Protein AF-K1TEU0-F1 (afdb_monomer_lite)

Structure (mmCIF, N/CA/C/O backbone):
data_AF-K1TEU0-F1
#
_entry.id   AF-K1TEU0-F1
#
loop_
_atom_site.group_PDB
_atom_site.id
_atom_site.type_symbol
_atom_site.label_atom_id
_atom_site.label_alt_id
_atom_site.label_comp_id
_atom_site.label_asym_id
_atom_site.label_entity_id
_atom_site.label_seq_id
_atom_site.pdbx_PDB_ins_code
_atom_site.Cartn_x
_atom_site.Cartn_y
_atom_site.Cartn_z
_atom_site.occupancy
_atom_site.B_iso_or_equiv
_atom_site.auth_seq_id
_atom_site.auth_comp_id
_atom_site.auth_asym_id
_atom_site.auth_atom_id
_atom_site.pdbx_PDB_model_num
ATOM 1 N N . MET A 1 1 ? 8.468 5.256 -1.687 1.00 60.84 1 MET A N 1
ATOM 2 C CA . MET A 1 1 ? 8.794 6.456 -0.870 1.00 60.84 1 MET A CA 1
ATOM 3 C C . MET A 1 1 ? 7.527 7.234 -0.540 1.00 60.84 1 MET A C 1
ATOM 5 O O . MET A 1 1 ? 7.219 7.366 0.631 1.00 60.84 1 MET A O 1
ATOM 9 N N . GLU A 1 2 ? 6.725 7.638 -1.529 1.00 74.56 2 GLU A N 1
ATOM 10 C CA . GLU A 1 2 ? 5.424 8.296 -1.278 1.00 74.56 2 GLU A CA 1
ATOM 11 C C . GLU A 1 2 ? 4.410 7.405 -0.525 1.00 74.56 2 GLU A C 1
ATOM 13 O O . GLU A 1 2 ? 3.683 7.878 0.351 1.00 74.56 2 GLU A O 1
ATOM 18 N N . SER A 1 3 ? 4.380 6.101 -0.833 1.00 79.50 3 SER A N 1
ATOM 19 C CA . SER A 1 3 ? 3.562 5.101 -0.123 1.00 79.50 3 SER A CA 1
ATOM 20 C C . SER A 1 3 ? 3.943 4.989 1.356 1.00 79.50 3 SER A C 1
ATOM 22 O O . SER A 1 3 ? 3.083 5.028 2.232 1.00 79.50 3 SER A O 1
ATOM 24 N N . GLU A 1 4 ? 5.245 4.931 1.632 1.00 85.19 4 GLU A N 1
ATOM 25 C CA . GLU A 1 4 ? 5.817 4.853 2.977 1.00 85.19 4 GLU A CA 1
ATOM 26 C C . GLU A 1 4 ? 5.464 6.078 3.830 1.00 85.19 4 GLU A C 1
ATOM 28 O O . GLU A 1 4 ? 5.059 5.932 4.986 1.00 85.19 4 GLU A O 1
ATOM 33 N N . ASP A 1 5 ? 5.597 7.285 3.278 1.00 87.88 5 ASP A N 1
ATOM 34 C CA . ASP A 1 5 ? 5.279 8.516 4.007 1.00 87.88 5 ASP A CA 1
ATOM 35 C C . ASP A 1 5 ? 3.778 8.632 4.298 1.00 87.88 5 ASP A C 1
ATOM 37 O O . ASP A 1 5 ? 3.385 9.034 5.400 1.00 87.88 5 ASP A O 1
ATOM 41 N N . SER A 1 6 ? 2.943 8.217 3.342 1.00 89.81 6 SER A N 1
ATOM 42 C CA . SER A 1 6 ? 1.487 8.190 3.497 1.00 89.81 6 SER A CA 1
ATOM 43 C C . SER A 1 6 ? 1.056 7.231 4.607 1.00 89.81 6 SER A C 1
ATOM 45 O O . SER A 1 6 ? 0.319 7.633 5.513 1.00 89.81 6 SER A O 1
ATOM 47 N N . GLU A 1 7 ? 1.554 5.990 4.600 1.00 91.62 7 GLU A N 1
ATOM 48 C CA . GLU A 1 7 ? 1.209 5.014 5.635 1.00 91.62 7 GLU A CA 1
ATOM 49 C C . GLU A 1 7 ? 1.725 5.443 7.010 1.00 91.62 7 GLU A C 1
ATOM 51 O O . GLU A 1 7 ? 0.968 5.437 7.981 1.00 91.62 7 GLU A O 1
ATOM 56 N N . LYS A 1 8 ? 2.976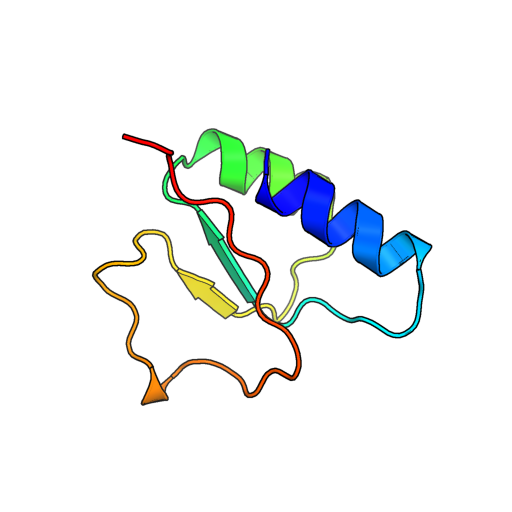 5.917 7.111 1.00 92.00 8 LYS A N 1
ATOM 57 C CA . LYS A 1 8 ? 3.515 6.459 8.372 1.00 92.00 8 LYS A CA 1
ATOM 58 C C . LYS A 1 8 ? 2.652 7.587 8.921 1.00 92.00 8 LYS A C 1
ATOM 60 O O . LYS A 1 8 ? 2.457 7.670 10.136 1.00 92.00 8 LYS A O 1
ATOM 65 N N . GLY A 1 9 ? 2.164 8.471 8.053 1.00 93.12 9 GLY A N 1
ATOM 66 C CA . GLY A 1 9 ? 1.264 9.556 8.430 1.00 93.12 9 GLY A CA 1
ATOM 67 C C . GLY A 1 9 ? -0.041 9.036 9.032 1.00 93.12 9 GLY A C 1
ATOM 68 O O . GLY A 1 9 ? -0.413 9.441 10.136 1.00 93.12 9 GLY A O 1
ATOM 69 N N . LEU A 1 10 ? -0.698 8.098 8.348 1.00 93.31 10 LEU A N 1
ATOM 70 C CA . LEU A 1 10 ? -1.965 7.508 8.789 1.00 93.31 10 LEU A CA 1
ATOM 71 C C . LEU A 1 10 ? -1.809 6.656 10.053 1.00 93.31 10 LEU A C 1
ATOM 73 O O . LEU A 1 10 ? -2.608 6.784 10.981 1.00 93.31 10 LEU A O 1
ATOM 77 N N . HIS A 1 11 ? -0.739 5.870 10.154 1.00 90.75 11 HIS A N 1
ATOM 78 C CA . HIS A 1 11 ? -0.428 5.103 11.358 1.00 90.75 11 HIS A CA 1
ATOM 79 C C . HIS A 1 11 ? -0.221 6.027 12.572 1.00 90.75 11 HIS A C 1
ATOM 81 O O . HIS A 1 11 ? -0.634 5.701 13.685 1.00 90.75 11 HIS A O 1
ATOM 87 N N . ARG A 1 12 ? 0.402 7.201 12.390 1.00 93.38 12 ARG A N 1
ATOM 88 C CA . ARG A 1 12 ? 0.556 8.202 13.465 1.0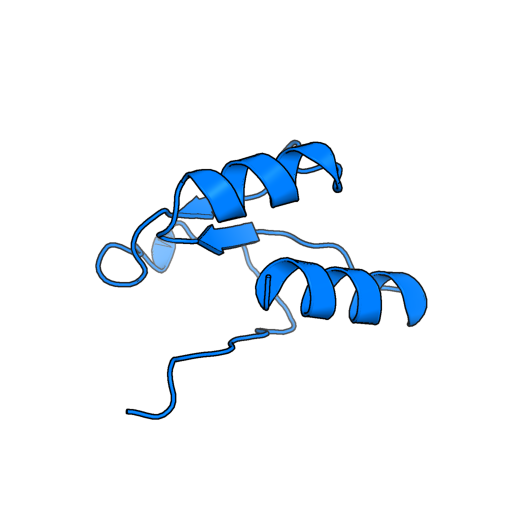0 93.38 12 ARG A CA 1
ATOM 89 C C . ARG A 1 12 ? -0.757 8.887 13.834 1.00 93.38 12 ARG A C 1
ATOM 91 O O . ARG A 1 12 ? -0.949 9.194 15.008 1.00 93.38 12 ARG A O 1
ATOM 98 N N . ALA A 1 13 ? -1.626 9.149 12.858 1.00 94.00 13 ALA A N 1
ATOM 99 C CA . ALA A 1 13 ? -2.960 9.691 13.112 1.00 94.00 13 ALA A CA 1
ATOM 100 C C . ALA A 1 13 ? -3.837 8.695 13.894 1.00 94.00 13 ALA A C 1
ATOM 102 O O . ALA A 1 13 ? -4.636 9.110 14.732 1.00 94.00 13 ALA A O 1
ATOM 103 N N . GLY A 1 14 ? -3.623 7.393 13.671 1.00 93.19 14 GLY A N 1
ATOM 104 C CA . GLY A 1 14 ? -4.333 6.302 14.330 1.00 93.19 14 GLY A CA 1
ATOM 105 C C . GLY A 1 14 ? -5.713 6.040 13.723 1.00 93.19 14 GLY A C 1
ATOM 106 O O . GLY A 1 14 ? -6.319 6.913 13.108 1.00 93.19 14 GLY A O 1
ATOM 107 N N . GLY A 1 15 ? -6.215 4.814 13.899 1.00 92.25 15 GLY A N 1
ATOM 108 C CA . GLY A 1 15 ? -7.531 4.400 13.389 1.00 92.25 15 GLY A CA 1
ATOM 109 C C . GLY A 1 15 ? -7.564 4.021 11.906 1.00 92.25 15 GLY A C 1
ATOM 110 O O . GLY A 1 15 ? -8.646 3.807 11.371 1.00 92.25 15 GLY A O 1
ATOM 111 N N . PHE A 1 16 ? -6.402 3.913 11.262 1.00 93.38 16 PHE A N 1
ATOM 112 C CA . PHE A 1 16 ? -6.264 3.461 9.882 1.00 93.38 16 PHE A CA 1
ATOM 113 C C . PHE A 1 16 ? -5.466 2.161 9.827 1.00 93.38 16 PHE A C 1
ATOM 115 O O . PHE A 1 16 ? -4.536 1.958 10.609 1.00 93.38 16 PHE A O 1
ATOM 122 N N . THR A 1 17 ? -5.815 1.312 8.868 1.00 92.50 17 THR A N 1
ATOM 123 C CA . THR A 1 17 ? -5.088 0.089 8.527 1.00 92.50 17 THR A CA 1
ATOM 124 C C . THR A 1 17 ? -4.896 0.082 7.019 1.00 92.50 17 THR A C 1
ATOM 126 O O . THR A 1 17 ? -5.848 0.346 6.283 1.00 92.50 17 THR A O 1
ATOM 129 N N . CYS A 1 18 ? -3.670 -0.172 6.561 1.00 93.94 18 CYS A N 1
ATOM 130 C CA . CYS A 1 18 ? -3.411 -0.358 5.141 1.00 93.94 18 CYS A CA 1
ATOM 131 C C . CYS A 1 18 ? -4.048 -1.681 4.700 1.00 93.94 18 CYS A C 1
ATOM 133 O O . CYS A 1 18 ? -3.839 -2.716 5.325 1.00 93.94 18 CYS A O 1
ATOM 135 N N . VAL A 1 19 ? -4.873 -1.638 3.654 1.00 95.06 19 VAL A N 1
ATOM 136 C CA . VAL A 1 19 ? -5.500 -2.837 3.064 1.00 95.06 19 VAL A CA 1
ATOM 137 C C . VAL A 1 19 ? -4.877 -3.205 1.720 1.00 95.06 19 VAL A C 1
ATOM 139 O O . VAL A 1 19 ? -5.122 -4.288 1.190 1.00 95.06 19 VAL A O 1
ATOM 142 N N . GLY A 1 20 ? -4.050 -2.321 1.167 1.00 94.25 20 GLY A N 1
ATOM 143 C CA . GLY A 1 20 ? -3.297 -2.593 -0.038 1.00 94.25 20 GLY A CA 1
ATOM 144 C C . GLY A 1 20 ? -2.487 -1.406 -0.534 1.00 94.25 20 GLY A C 1
ATOM 145 O O . GLY A 1 20 ? -2.810 -0.249 -0.261 1.00 94.25 20 GLY A O 1
ATOM 146 N N . HIS A 1 21 ? -1.456 -1.712 -1.314 1.00 94.62 21 HIS A N 1
ATOM 147 C CA . HIS A 1 21 ? -0.565 -0.729 -1.916 1.00 94.62 21 HIS A CA 1
ATOM 148 C C . HIS A 1 21 ? -0.230 -1.088 -3.370 1.00 94.62 21 HIS A C 1
ATOM 150 O O . HIS A 1 21 ? -0.370 -2.229 -3.819 1.00 94.62 21 HIS A O 1
ATOM 156 N N . CYS A 1 22 ? 0.207 -0.083 -4.130 1.00 94.06 22 CYS A N 1
ATOM 157 C CA . CYS A 1 22 ? 0.673 -0.254 -5.499 1.00 94.06 22 CYS A CA 1
ATOM 158 C C . CYS A 1 22 ? 2.008 0.465 -5.688 1.00 94.06 22 CYS A C 1
ATOM 160 O O . CYS A 1 22 ? 2.079 1.677 -5.499 1.00 94.06 22 CYS A O 1
ATOM 162 N N . GLU A 1 23 ? 3.049 -0.265 -6.088 1.00 93.88 23 GLU A N 1
ATOM 163 C CA . GLU A 1 23 ? 4.394 0.283 -6.298 1.00 93.88 23 GLU A CA 1
ATOM 164 C C . GLU A 1 23 ? 5.066 -0.413 -7.488 1.00 93.88 23 GLU A C 1
ATOM 166 O O . GLU A 1 23 ? 5.158 -1.639 -7.540 1.00 93.88 23 GLU A O 1
ATOM 171 N N . ALA A 1 24 ? 5.504 0.381 -8.466 1.00 92.94 24 ALA A N 1
ATOM 172 C CA . ALA A 1 24 ? 6.094 -0.121 -9.706 1.00 92.94 24 ALA A CA 1
ATOM 173 C C . ALA A 1 24 ? 7.606 -0.324 -9.602 1.00 92.94 24 ALA A C 1
ATOM 175 O O . ALA A 1 24 ? 8.174 -1.140 -10.334 1.00 92.94 24 ALA A O 1
ATOM 176 N N . ASP A 1 25 ? 8.265 0.403 -8.700 1.00 93.25 25 ASP A N 1
ATOM 177 C CA . ASP A 1 25 ? 9.684 0.225 -8.434 1.00 93.25 25 ASP A CA 1
ATOM 178 C C . ASP A 1 25 ? 9.906 -0.895 -7.404 1.00 93.25 25 ASP A C 1
ATOM 180 O O . ASP A 1 25 ? 9.547 -0.788 -6.232 1.00 93.25 25 ASP A O 1
ATOM 184 N N . ALA A 1 26 ? 10.543 -1.986 -7.834 1.00 92.69 26 ALA A N 1
ATOM 185 C CA . ALA A 1 26 ? 10.770 -3.155 -6.984 1.00 92.69 26 ALA A CA 1
ATOM 186 C C . ALA A 1 26 ? 11.678 -2.874 -5.769 1.00 92.69 26 ALA A C 1
ATOM 188 O O . ALA A 1 26 ? 11.569 -3.563 -4.756 1.00 92.69 26 ALA A O 1
ATOM 189 N N . TYR A 1 27 ? 12.579 -1.887 -5.845 1.00 94.00 27 TYR A N 1
ATOM 190 C CA . TYR A 1 27 ? 13.409 -1.507 -4.701 1.00 94.00 27 TYR A CA 1
ATOM 191 C C . TYR A 1 27 ? 12.601 -0.699 -3.685 1.00 94.00 27 TYR A C 1
ATOM 193 O O . TYR A 1 27 ? 12.769 -0.890 -2.480 1.00 94.00 27 TYR A O 1
ATOM 201 N N . ALA A 1 28 ? 11.710 0.175 -4.154 1.00 92.19 28 ALA A N 1
ATOM 202 C CA . ALA A 1 28 ? 10.784 0.898 -3.294 1.00 92.19 28 ALA A CA 1
ATOM 203 C C . ALA A 1 28 ? 9.802 -0.055 -2.590 1.00 92.19 28 ALA A C 1
ATOM 205 O O . ALA A 1 28 ? 9.645 0.057 -1.375 1.00 92.19 28 ALA A O 1
ATOM 206 N N . ASP A 1 29 ? 9.222 -1.022 -3.310 1.00 93.94 29 ASP A N 1
ATOM 207 C CA . ASP A 1 29 ? 8.351 -2.067 -2.743 1.00 93.94 29 ASP A CA 1
ATOM 208 C C . ASP A 1 29 ? 9.098 -2.924 -1.711 1.00 93.94 29 ASP A C 1
ATOM 210 O O . ASP A 1 29 ? 8.616 -3.145 -0.600 1.00 93.94 29 ASP A O 1
ATOM 214 N N . HIS A 1 30 ? 10.326 -3.345 -2.029 1.00 93.19 30 HIS A N 1
ATOM 215 C CA . HIS A 1 30 ? 11.144 -4.104 -1.088 1.00 93.19 30 HIS A CA 1
ATOM 216 C C . HIS A 1 30 ? 11.375 -3.339 0.220 1.00 93.19 30 HIS A C 1
ATOM 218 O O . HIS A 1 30 ? 11.167 -3.889 1.301 1.00 93.19 30 HIS A O 1
ATOM 224 N N . ASN A 1 31 ? 11.776 -2.069 0.132 1.00 93.38 31 ASN A N 1
ATOM 225 C CA . ASN A 1 31 ? 12.000 -1.239 1.313 1.00 93.38 31 ASN A CA 1
ATOM 226 C C . ASN A 1 31 ? 10.710 -1.035 2.114 1.00 93.38 31 ASN A C 1
ATOM 228 O O . ASN A 1 31 ? 10.740 -1.114 3.339 1.00 93.38 31 ASN A O 1
ATOM 232 N N . TYR A 1 32 ? 9.583 -0.824 1.434 1.00 92.56 32 TYR A N 1
ATOM 233 C CA . TYR A 1 32 ? 8.274 -0.688 2.062 1.00 92.56 32 TYR A CA 1
ATOM 234 C C . TYR A 1 32 ? 7.920 -1.933 2.890 1.00 92.56 32 TYR A C 1
ATOM 236 O O . TYR A 1 32 ? 7.710 -1.834 4.095 1.00 92.56 32 TYR A O 1
ATOM 244 N N . ARG A 1 33 ? 7.990 -3.128 2.295 1.00 92.50 33 ARG A N 1
ATOM 245 C CA . ARG A 1 33 ? 7.694 -4.402 2.981 1.00 92.50 33 ARG A CA 1
ATOM 246 C C . ARG A 1 33 ? 8.639 -4.734 4.135 1.00 92.50 33 ARG A C 1
ATOM 248 O O . ARG A 1 33 ? 8.290 -5.525 5.001 1.00 92.50 33 ARG A O 1
ATOM 255 N N . VAL A 1 34 ? 9.854 -4.184 4.135 1.00 94.19 34 VAL A N 1
ATOM 256 C CA . VAL A 1 34 ? 10.795 -4.312 5.261 1.00 94.19 34 VAL A CA 1
ATOM 257 C C . VAL A 1 34 ? 10.397 -3.400 6.425 1.00 94.19 34 VAL A C 1
ATOM 259 O O . VAL A 1 34 ? 10.681 -3.718 7.579 1.00 94.19 34 VAL A O 1
ATOM 262 N N . LEU A 1 35 ? 9.772 -2.258 6.135 1.00 92.06 35 LEU A N 1
ATOM 263 C CA . LEU A 1 35 ? 9.413 -1.240 7.123 1.00 92.06 35 LEU A CA 1
ATOM 264 C C . LEU A 1 35 ? 8.022 -1.442 7.734 1.00 92.06 35 LEU A C 1
ATOM 266 O O . LEU A 1 35 ? 7.813 -1.001 8.866 1.00 92.06 35 LEU A O 1
ATOM 270 N N . PHE A 1 36 ? 7.106 -2.090 7.014 1.00 91.69 36 PHE A N 1
ATOM 271 C CA . PHE A 1 36 ? 5.714 -2.282 7.421 1.00 91.69 36 PHE A CA 1
ATOM 272 C C . PHE A 1 36 ? 5.325 -3.759 7.460 1.00 91.69 36 PHE A C 1
ATOM 274 O O . PHE A 1 36 ? 5.866 -4.584 6.722 1.00 9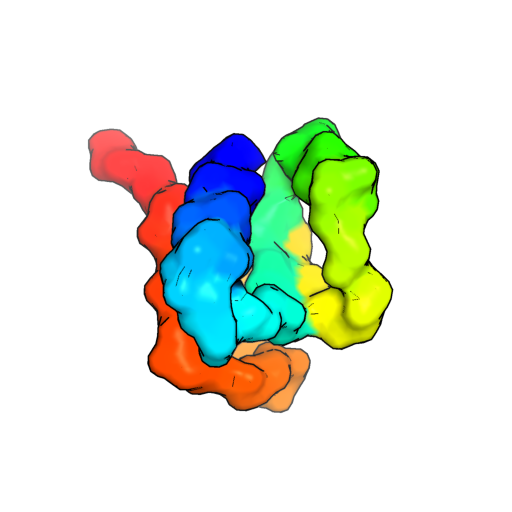1.69 36 PHE A O 1
ATOM 281 N N . ASP A 1 37 ? 4.366 -4.084 8.325 1.00 91.12 37 ASP A N 1
ATOM 282 C CA . ASP A 1 37 ? 3.744 -5.404 8.343 1.00 91.12 37 ASP A CA 1
ATOM 283 C C . ASP A 1 37 ? 2.698 -5.484 7.229 1.00 91.12 37 ASP A C 1
ATOM 285 O O . ASP A 1 37 ? 1.560 -5.062 7.393 1.00 91.12 37 ASP A O 1
ATOM 289 N N . THR A 1 38 ? 3.130 -5.995 6.078 1.00 91.12 38 THR A N 1
ATOM 290 C CA . THR A 1 38 ? 2.325 -6.056 4.848 1.00 91.12 38 THR A CA 1
ATOM 291 C C . THR A 1 38 ? 1.586 -7.387 4.685 1.00 91.12 38 THR A C 1
ATOM 293 O O . THR A 1 38 ? 1.067 -7.695 3.607 1.00 91.12 38 THR A O 1
ATOM 296 N N . GLU A 1 39 ? 1.559 -8.232 5.723 1.00 89.75 39 GLU A N 1
ATOM 297 C CA . GLU A 1 39 ? 0.882 -9.524 5.650 1.00 89.75 39 GLU A CA 1
ATOM 298 C C . GLU A 1 39 ? -0.630 -9.338 5.440 1.00 89.75 39 GLU A C 1
ATOM 300 O O . GLU A 1 39 ? -1.329 -8.707 6.228 1.00 89.75 39 GLU A O 1
ATOM 305 N N . GLY A 1 40 ? -1.151 -9.915 4.354 1.00 88.06 40 GLY A N 1
ATOM 306 C CA . GLY A 1 40 ? -2.571 -9.829 4.004 1.00 88.06 40 GLY A CA 1
ATOM 307 C C . GLY A 1 40 ? -2.970 -8.573 3.224 1.00 88.06 40 GLY A C 1
ATOM 308 O O . GLY A 1 40 ? -4.118 -8.491 2.788 1.00 88.06 40 GLY A O 1
ATOM 309 N N . GLU A 1 41 ? -2.045 -7.642 2.980 1.00 93.75 41 GLU A N 1
ATOM 310 C CA . GLU A 1 41 ? -2.295 -6.506 2.096 1.00 93.75 41 GLU A CA 1
ATOM 311 C C . GLU A 1 41 ? -2.433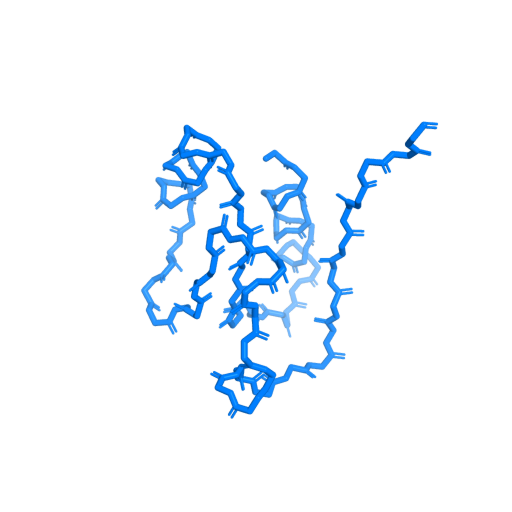 -6.946 0.637 1.00 93.75 41 GLU A C 1
ATOM 313 O O . GLU A 1 41 ? -1.688 -7.788 0.122 1.00 93.75 41 GLU A O 1
ATOM 318 N N . TRP A 1 42 ? -3.378 -6.330 -0.067 1.00 94.62 42 TRP A N 1
ATOM 319 C CA . TRP A 1 42 ? -3.461 -6.462 -1.512 1.00 94.62 42 TRP A CA 1
ATOM 320 C C . TRP A 1 42 ? -2.317 -5.690 -2.184 1.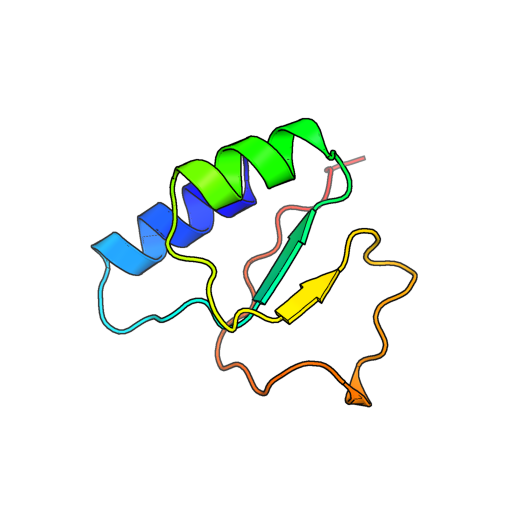00 94.62 42 TRP A C 1
ATOM 322 O O . TRP A 1 42 ? -2.046 -4.542 -1.839 1.00 94.62 42 TRP A O 1
ATOM 332 N N . PHE A 1 43 ? -1.662 -6.291 -3.178 1.00 94.12 43 PHE A N 1
ATOM 333 C CA . PHE A 1 43 ? -0.545 -5.662 -3.884 1.00 94.12 43 PHE A CA 1
ATOM 334 C C . PHE A 1 43 ? -0.715 -5.697 -5.400 1.00 94.12 43 PHE A C 1
ATOM 336 O O . PHE A 1 43 ? -1.070 -6.728 -5.978 1.00 94.12 43 PHE A O 1
ATOM 343 N N . CYS A 1 44 ? -0.355 -4.590 -6.049 1.00 94.00 44 CYS A N 1
ATOM 344 C CA . CYS A 1 44 ? -0.192 -4.504 -7.494 1.00 94.00 44 CYS A CA 1
ATOM 345 C C . CYS A 1 44 ? 1.106 -3.767 -7.847 1.00 94.00 44 CYS A C 1
ATOM 347 O O . CYS A 1 44 ? 1.426 -2.740 -7.265 1.00 94.00 44 CYS A O 1
ATOM 349 N N . ASN A 1 45 ? 1.852 -4.259 -8.832 1.00 92.88 45 ASN A N 1
ATOM 350 C CA . ASN A 1 45 ? 3.105 -3.634 -9.263 1.00 92.88 45 ASN A CA 1
ATOM 351 C C . ASN A 1 45 ? 2.946 -2.692 -10.470 1.00 92.88 45 ASN A C 1
ATOM 353 O O . ASN A 1 45 ? 3.923 -2.140 -10.962 1.00 92.88 45 ASN A O 1
ATOM 357 N N . ASP A 1 46 ? 1.740 -2.542 -11.013 1.00 92.75 46 ASP A N 1
ATOM 358 C CA . ASP A 1 46 ? 1.477 -1.637 -12.129 1.00 92.75 46 ASP A CA 1
ATOM 359 C C . ASP A 1 46 ? 0.025 -1.178 -12.083 1.00 92.75 46 ASP A C 1
ATOM 361 O O . ASP A 1 46 ? -0.893 -1.944 -12.381 1.00 92.75 46 ASP A O 1
ATOM 365 N N . ALA A 1 47 ? -0.176 0.103 -11.772 1.00 91.00 47 ALA A N 1
ATOM 366 C CA . ALA A 1 47 ? -1.502 0.692 -11.637 1.00 91.00 47 ALA A CA 1
ATOM 367 C C . ALA A 1 47 ? -2.383 0.531 -12.895 1.00 91.00 47 ALA A C 1
ATOM 369 O O . ALA A 1 47 ? -3.608 0.562 -12.803 1.00 91.00 47 ALA A O 1
ATOM 370 N N . ARG A 1 48 ? -1.782 0.328 -14.077 1.00 92.31 48 ARG A N 1
ATOM 371 C CA . ARG A 1 48 ? -2.507 0.112 -15.342 1.00 92.31 48 ARG A CA 1
ATOM 372 C C . ARG A 1 48 ? -3.161 -1.268 -15.434 1.00 92.31 48 ARG A C 1
ATOM 374 O O . ARG A 1 48 ? -4.058 -1.448 -16.250 1.00 92.31 48 ARG A O 1
ATOM 381 N N . ASN A 1 49 ? -2.710 -2.222 -14.620 1.00 93.38 49 ASN A N 1
ATOM 382 C CA . ASN A 1 49 ? -3.185 -3.607 -14.599 1.00 93.38 49 ASN A CA 1
ATOM 383 C C . ASN A 1 49 ? -4.122 -3.890 -13.415 1.00 93.38 49 ASN A C 1
ATOM 385 O O . ASN A 1 49 ? -4.416 -5.051 -13.131 1.00 93.38 49 ASN A O 1
ATOM 389 N N . ILE A 1 50 ? -4.569 -2.855 -12.701 1.00 91.88 50 ILE A N 1
ATOM 390 C CA . ILE A 1 50 ? -5.464 -3.017 -11.557 1.00 91.88 50 ILE A CA 1
ATOM 391 C C . ILE A 1 50 ? -6.827 -3.532 -12.033 1.00 91.88 50 ILE A C 1
ATOM 393 O O . ILE A 1 50 ? -7.548 -2.861 -12.770 1.00 91.88 50 ILE A O 1
ATOM 397 N N . GLU A 1 51 ? -7.196 -4.719 -11.556 1.00 91.81 51 GLU A N 1
ATOM 398 C CA . GLU A 1 51 ? -8.550 -5.258 -11.663 1.00 91.81 51 GLU A CA 1
ATOM 399 C C . GLU A 1 51 ? -9.378 -4.744 -10.478 1.00 91.81 51 GLU A C 1
ATOM 401 O O . GLU A 1 51 ? -9.279 -5.273 -9.370 1.00 91.81 51 GLU A O 1
ATOM 406 N N . THR A 1 52 ? -10.198 -3.712 -10.693 1.00 89.19 52 THR A N 1
ATOM 407 C CA . THR A 1 52 ? -10.947 -3.038 -9.613 1.00 89.19 52 THR A CA 1
ATOM 408 C C . THR A 1 52 ? -11.881 -3.970 -8.840 1.00 89.19 52 THR A C 1
ATOM 410 O O . THR A 1 52 ? -12.105 -3.758 -7.659 1.00 89.19 52 THR A O 1
ATOM 413 N N . GLU A 1 53 ? -12.393 -5.027 -9.475 1.00 91.19 53 GLU A N 1
ATOM 414 C CA . GLU A 1 53 ? -13.247 -6.041 -8.832 1.00 91.19 53 GLU A CA 1
ATOM 415 C C . GLU A 1 53 ? -12.501 -6.919 -7.815 1.00 91.19 53 GLU A C 1
ATOM 417 O O . GLU A 1 53 ? -13.129 -7.576 -6.989 1.00 91.19 53 GLU A O 1
ATOM 422 N N . ARG A 1 54 ? -11.165 -6.966 -7.888 1.00 88.38 54 ARG A N 1
ATOM 423 C CA . ARG A 1 54 ? -10.313 -7.743 -6.975 1.00 88.38 54 ARG A CA 1
ATOM 424 C C . ARG A 1 54 ? -9.679 -6.895 -5.881 1.00 88.38 54 ARG A C 1
ATOM 426 O O . ARG A 1 54 ? -8.968 -7.447 -5.042 1.00 88.38 54 ARG A O 1
ATOM 433 N N . MET A 1 55 ? -9.872 -5.580 -5.921 1.00 92.25 55 MET A N 1
ATOM 434 C CA . MET A 1 55 ? -9.390 -4.705 -4.863 1.00 92.25 55 MET A CA 1
ATOM 435 C C . MET A 1 55 ? -10.224 -4.926 -3.597 1.00 92.25 55 MET A C 1
ATOM 437 O O . MET A 1 55 ? -11.435 -5.128 -3.699 1.00 92.25 55 MET A O 1
ATOM 441 N N . PRO A 1 56 ? -9.604 -4.888 -2.409 1.00 93.81 56 PRO A N 1
ATOM 442 C CA . PRO A 1 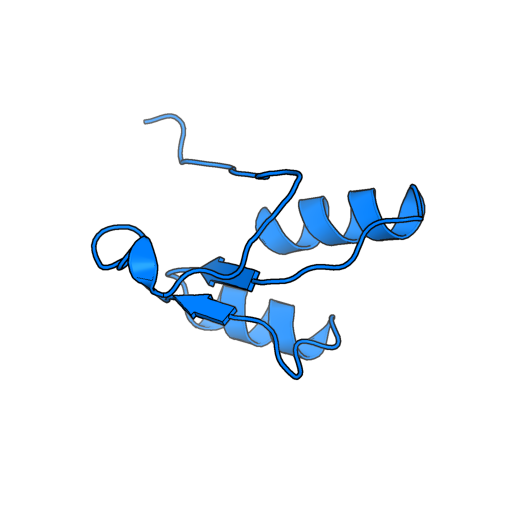56 ? -10.354 -4.856 -1.163 1.00 93.81 56 PRO A CA 1
ATOM 443 C C . PRO A 1 56 ? -11.173 -3.564 -1.071 1.00 93.81 56 PRO A C 1
ATOM 445 O O . PRO A 1 56 ? -10.804 -2.542 -1.654 1.00 93.81 56 PRO A O 1
ATOM 448 N N . ASP A 1 57 ? -12.259 -3.600 -0.301 1.00 94.88 57 ASP A N 1
ATOM 449 C CA . ASP A 1 57 ? -12.979 -2.384 0.070 1.00 94.88 57 ASP A CA 1
ATOM 450 C C . ASP A 1 57 ? -12.060 -1.463 0.890 1.00 94.88 57 ASP A C 1
ATOM 452 O O . ASP A 1 57 ? -11.286 -1.922 1.734 1.00 94.88 57 ASP A O 1
ATOM 456 N N . PHE A 1 58 ? -12.145 -0.156 0.646 1.00 94.00 58 PHE A N 1
ATOM 457 C CA . PHE A 1 58 ? -11.354 0.853 1.346 1.00 94.00 58 PHE A CA 1
ATOM 458 C C . PHE A 1 58 ? -12.165 2.131 1.580 1.00 94.00 58 PHE A C 1
ATOM 460 O O . PHE A 1 58 ? -13.016 2.502 0.771 1.00 94.00 58 PHE A O 1
ATOM 467 N N . ASP A 1 59 ? -11.852 2.842 2.664 1.00 95.75 59 ASP A N 1
ATOM 468 C CA . ASP A 1 59 ? -12.492 4.120 3.009 1.00 95.75 59 ASP A CA 1
ATOM 469 C C . ASP A 1 59 ? -11.717 5.340 2.486 1.00 95.75 59 ASP A C 1
ATOM 471 O O . ASP A 1 59 ? -12.282 6.416 2.280 1.00 95.75 59 ASP A O 1
ATOM 475 N N . LEU A 1 60 ? -10.404 5.191 2.290 1.00 94.25 60 LEU A N 1
ATOM 476 C CA . LEU A 1 60 ? -9.494 6.271 1.924 1.00 94.25 60 LEU A CA 1
ATOM 477 C C . LEU A 1 60 ? -8.476 5.789 0.891 1.00 94.25 60 LEU A C 1
ATOM 479 O O . LEU A 1 60 ? -7.845 4.752 1.069 1.00 94.25 60 LEU A O 1
ATOM 483 N N . LEU A 1 61 ? -8.281 6.590 -0.158 1.00 93.31 61 LEU A N 1
ATOM 484 C CA . LEU A 1 61 ? -7.230 6.391 -1.150 1.00 93.31 61 LEU A CA 1
ATOM 485 C C . LEU A 1 61 ? -6.164 7.480 -1.000 1.00 93.31 61 LEU A C 1
ATOM 487 O O . LEU A 1 61 ? -6.454 8.666 -1.168 1.00 93.31 61 LEU A O 1
ATOM 491 N N . CYS A 1 62 ? -4.923 7.072 -0.743 1.00 92.75 62 CYS A N 1
ATOM 492 C CA . CYS A 1 62 ? -3.749 7.939 -0.818 1.00 92.75 62 CYS A CA 1
ATOM 493 C C . CYS A 1 62 ? -3.013 7.666 -2.131 1.00 92.75 62 CYS A C 1
ATOM 495 O O . CYS A 1 62 ? -2.627 6.531 -2.395 1.00 92.75 62 CYS A O 1
ATOM 497 N N . ALA A 1 63 ? -2.818 8.695 -2.957 1.00 89.88 63 ALA A N 1
ATOM 498 C CA . ALA A 1 63 ? -2.134 8.542 -4.235 1.00 89.88 63 ALA A CA 1
ATOM 499 C C . ALA A 1 63 ? -1.219 9.736 -4.534 1.00 89.88 63 ALA A C 1
ATOM 501 O O . ALA A 1 63 ? -1.677 10.874 -4.633 1.00 89.88 63 ALA A O 1
ATOM 502 N N . GLY A 1 64 ? 0.073 9.454 -4.702 1.00 87.00 64 GLY A N 1
ATOM 503 C CA . GLY A 1 64 ? 1.088 10.402 -5.159 1.00 87.00 64 GLY A CA 1
ATOM 504 C C . GLY A 1 64 ? 1.518 10.063 -6.582 1.00 87.00 64 GLY A C 1
ATOM 505 O O . GLY A 1 64 ? 2.481 9.329 -6.779 1.00 87.00 64 GLY A O 1
ATOM 506 N N . PHE A 1 65 ? 0.785 10.553 -7.584 1.00 84.19 65 PHE A N 1
ATOM 507 C CA . PHE A 1 65 ? 1.156 10.355 -8.989 1.00 84.19 65 PHE A CA 1
ATOM 508 C C . PHE A 1 65 ? 2.208 11.391 -9.424 1.00 84.19 65 PHE A C 1
ATOM 510 O O . PHE A 1 65 ? 2.147 12.539 -8.976 1.00 84.19 65 PHE A O 1
ATOM 517 N N . PRO A 1 66 ? 3.155 11.034 -10.313 1.00 81.31 66 PRO A N 1
ATOM 518 C CA . PRO A 1 66 ? 4.148 11.980 -10.820 1.00 81.31 66 PRO A CA 1
ATOM 519 C C . PRO A 1 66 ? 3.467 13.182 -11.493 1.00 81.31 66 PRO A C 1
ATOM 521 O O . PRO A 1 66 ? 2.516 13.012 -12.258 1.00 81.31 66 PRO A O 1
ATOM 524 N N . CYS A 1 67 ? 3.957 14.396 -11.216 1.00 74.81 67 CYS A N 1
ATOM 525 C CA . CYS A 1 67 ? 3.297 15.648 -11.612 1.00 74.81 67 CYS A CA 1
ATOM 526 C C . CYS A 1 67 ? 3.385 16.016 -13.108 1.00 74.81 67 CYS A C 1
ATOM 528 O O . CYS A 1 67 ? 2.689 16.942 -13.511 1.00 74.81 67 CYS A O 1
ATOM 530 N N . GLN A 1 68 ? 4.132 15.234 -13.897 1.00 64.94 68 GLN A N 1
ATOM 531 C CA . GLN A 1 68 ? 4.357 15.335 -15.353 1.00 64.94 68 GLN A CA 1
ATOM 532 C C . GLN A 1 68 ? 5.113 16.581 -15.832 1.00 64.94 68 GLN A C 1
ATOM 534 O O . GLN A 1 68 ? 4.686 17.722 -15.562 1.00 64.94 68 GLN A O 1
#

pLDDT: mean 90.53, std 6.37, range [60.84, 95.75]

Organism: NCBI:txid408170

InterPro domains:
  IPR001525 C-5 cytosine methyltransferase [PF00145] (8-68)
  IPR029063 S-adenosyl-L-methionine-dependent methyltransferase superfamily [G3DSA:3.40.50.150] (5-68)
  IPR029063 S-adenosyl-L-methionine-dependent methyltransferase superfamily [SSF53335] (8-68)

Secondary structure (DSSP, 8-state):
-HHHHHHHHHHHH-S----EEE-S-HHHHHHHHHHS--TT-EEES-GGG--GGGSPP-S---------

Sequence (68 aa):
MESEDSEKGLHRAGGFTCVGHCEADAYADHNYRVLFDTEGEWFCNDARNIETERMPDFDLLCAGFPCQ

Foldseek 3Di:
DQVQVVVVVDVVVDPDDAQADEAQDPVVVVVSVVVDVCVNHHYYNDPVPDPVVPRDDDDDDDDDDPPD

Radius of gyration: 11.86 Å; chains: 1; bounding box: 27×26×30 Å